Protein AF-A0A0V0GIC3-F1 (afdb_monomer_lite)

Structure (mmCIF, N/CA/C/O backbone):
data_AF-A0A0V0GIC3-F1
#
_entry.id   AF-A0A0V0GIC3-F1
#
loop_
_atom_site.group_PDB
_atom_site.id
_atom_site.type_symbol
_atom_site.label_atom_id
_atom_site.label_alt_id
_atom_site.label_comp_id
_atom_site.label_asym_id
_atom_site.label_entity_id
_atom_site.label_seq_id
_atom_site.pdbx_PDB_ins_code
_atom_site.Cartn_x
_atom_site.Cartn_y
_atom_site.Cartn_z
_atom_site.occupancy
_atom_site.B_iso_or_equiv
_atom_site.auth_seq_id
_atom_site.auth_comp_id
_atom_site.auth_asym_id
_atom_site.auth_atom_id
_atom_site.pdbx_PDB_model_num
ATOM 1 N N . MET A 1 1 ? -14.251 -0.254 10.978 1.00 90.62 1 MET A N 1
ATOM 2 C CA . MET A 1 1 ? -13.051 -0.829 10.334 1.00 90.62 1 MET A CA 1
ATOM 3 C C . MET A 1 1 ? -12.133 0.296 9.874 1.00 90.62 1 MET A C 1
ATOM 5 O O . MET A 1 1 ? -12.617 1.251 9.274 1.00 90.62 1 MET A O 1
ATOM 9 N N . SER A 1 2 ? -10.842 0.231 10.173 1.00 94.69 2 SER A N 1
ATOM 10 C CA . SER A 1 2 ? -9.862 1.225 9.717 1.00 94.69 2 SER A CA 1
ATOM 11 C C . SER A 1 2 ? -9.306 0.830 8.352 1.00 94.69 2 SER A C 1
ATOM 13 O O . SER A 1 2 ? -8.946 -0.322 8.171 1.00 94.69 2 SER A O 1
ATOM 15 N N . ILE A 1 3 ? -9.226 1.748 7.391 1.00 96.75 3 ILE A N 1
ATOM 16 C CA . ILE A 1 3 ? -8.555 1.483 6.109 1.00 96.75 3 ILE A CA 1
ATOM 17 C C . ILE A 1 3 ? -7.264 2.290 6.055 1.00 96.75 3 ILE A C 1
ATOM 19 O O . ILE A 1 3 ? -7.282 3.500 6.305 1.00 96.75 3 ILE A O 1
ATOM 23 N N . VAL A 1 4 ? -6.158 1.619 5.748 1.00 97.56 4 VAL A N 1
ATOM 24 C CA . VAL A 1 4 ? -4.810 2.193 5.735 1.00 97.56 4 VAL A CA 1
ATOM 25 C C . VAL A 1 4 ? -4.026 1.757 4.502 1.00 97.56 4 VAL A C 1
ATOM 27 O O . VAL A 1 4 ? -4.348 0.757 3.866 1.00 97.56 4 VAL A O 1
ATOM 30 N N . SER A 1 5 ? -2.980 2.506 4.165 1.00 98.31 5 SER A N 1
ATOM 31 C CA . SER A 1 5 ? -1.976 2.115 3.169 1.00 98.31 5 SER A CA 1
ATOM 32 C C . SER A 1 5 ? -0.639 2.756 3.531 1.00 98.31 5 SER A C 1
ATOM 34 O O . SER A 1 5 ? -0.619 3.855 4.083 1.00 98.31 5 SER A O 1
ATOM 36 N N . ALA A 1 6 ? 0.485 2.087 3.281 1.00 98.31 6 ALA A N 1
ATOM 37 C CA . ALA A 1 6 ? 1.798 2.625 3.633 1.00 98.31 6 ALA A CA 1
ATOM 38 C C . ALA A 1 6 ? 2.110 3.877 2.798 1.00 98.31 6 ALA A C 1
ATOM 40 O O . ALA A 1 6 ? 1.973 3.864 1.577 1.00 98.31 6 ALA A O 1
ATOM 41 N N . ALA A 1 7 ? 2.533 4.980 3.415 1.00 97.94 7 ALA A N 1
ATOM 42 C CA . ALA A 1 7 ? 2.913 6.170 2.650 1.00 97.94 7 ALA A CA 1
ATOM 43 C C . ALA A 1 7 ? 4.265 5.968 1.917 1.00 97.94 7 ALA A C 1
ATOM 45 O O . ALA A 1 7 ? 5.142 5.288 2.447 1.00 97.94 7 ALA A O 1
ATOM 46 N N . PRO A 1 8 ? 4.469 6.541 0.714 1.00 98.12 8 PRO A N 1
ATOM 47 C CA . PRO A 1 8 ? 3.447 7.139 -0.143 1.00 98.12 8 PRO A CA 1
ATOM 48 C C . PRO A 1 8 ? 2.537 6.057 -0.752 1.00 98.12 8 PRO A C 1
ATOM 50 O O . PRO A 1 8 ? 2.993 4.954 -1.034 1.00 98.12 8 PRO A O 1
ATOM 53 N N . PHE A 1 9 ? 1.261 6.379 -0.953 1.00 98.31 9 PHE A N 1
ATOM 54 C CA . PHE A 1 9 ? 0.238 5.480 -1.502 1.00 98.31 9 PHE A CA 1
ATOM 55 C C . PHE A 1 9 ? -0.543 6.174 -2.621 1.00 98.31 9 PHE A C 1
ATOM 57 O O . PHE A 1 9 ? -0.483 7.402 -2.761 1.00 98.31 9 PHE A O 1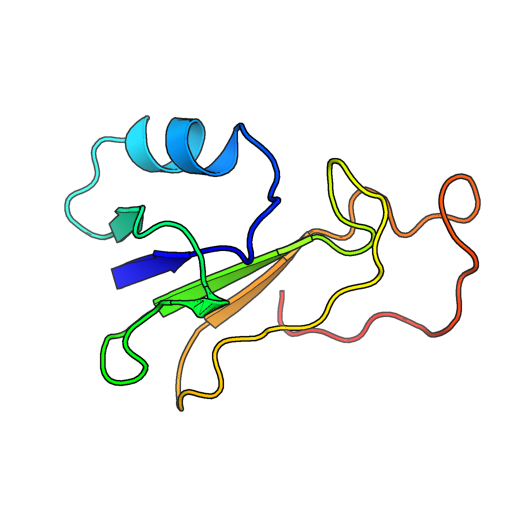
ATOM 64 N N . TYR A 1 10 ? -1.329 5.405 -3.379 1.00 98.31 10 TYR A N 1
ATOM 65 C CA . TYR A 1 10 ? -2.178 5.948 -4.433 1.00 98.31 10 TYR A CA 1
ATOM 66 C C . TYR A 1 10 ? -3.156 6.992 -3.873 1.00 98.31 10 TYR A C 1
ATOM 68 O O . TYR A 1 10 ? -4.0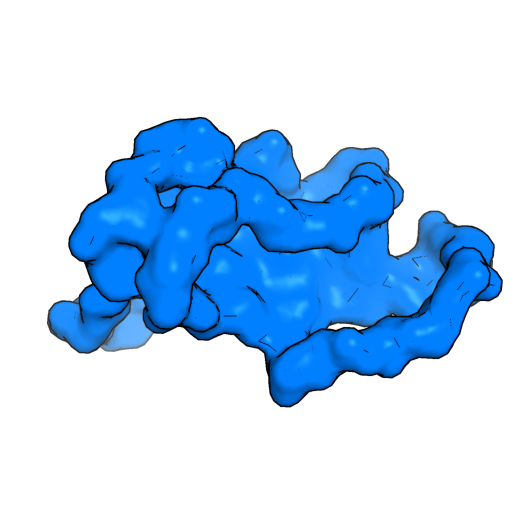07 6.706 -3.028 1.00 98.31 10 TYR A O 1
ATOM 76 N N . SER A 1 11 ? -3.046 8.226 -4.365 1.00 97.62 11 SER A N 1
ATOM 77 C CA . SER A 1 11 ? -3.731 9.400 -3.807 1.00 97.62 11 SER A CA 1
ATOM 78 C C . SER A 1 11 ? -5.258 9.346 -3.879 1.00 97.62 11 SER A C 1
ATOM 80 O O . SER A 1 11 ? -5.920 10.115 -3.182 1.00 97.62 11 SER A O 1
ATOM 82 N N . SER A 1 12 ? -5.831 8.445 -4.683 1.00 97.62 12 SER A N 1
ATOM 83 C CA . SER A 1 12 ? -7.288 8.299 -4.778 1.00 97.62 12 SER A CA 1
ATOM 84 C C . SER A 1 12 ? -7.881 7.380 -3.711 1.00 97.62 12 SER A C 1
ATOM 86 O O . SER A 1 12 ? -9.090 7.449 -3.504 1.00 97.62 12 SER A O 1
ATOM 88 N N . TYR A 1 13 ? -7.088 6.570 -2.990 1.00 97.44 13 TYR A N 1
ATOM 89 C CA . TYR A 1 13 ? -7.630 5.710 -1.927 1.00 97.44 13 TYR A CA 1
ATOM 90 C C . TYR A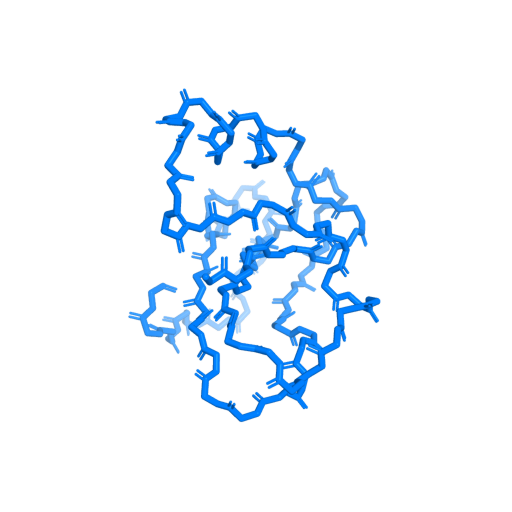 1 13 ? -8.436 6.489 -0.874 1.00 97.44 13 TYR A C 1
ATOM 92 O O . TYR A 1 13 ? -9.597 6.129 -0.672 1.00 97.44 13 TYR A O 1
ATOM 100 N N . PRO A 1 14 ? -7.925 7.584 -0.264 1.00 96.50 14 PRO A N 1
ATOM 101 C CA . PRO A 1 14 ? -8.713 8.367 0.689 1.00 96.50 14 PRO A CA 1
ATOM 102 C C . PRO A 1 14 ? -10.028 8.877 0.084 1.00 96.50 14 PRO A C 1
ATOM 104 O O . PRO A 1 14 ? -11.081 8.771 0.704 1.00 96.50 14 PRO A O 1
ATOM 107 N N . LEU A 1 15 ? -9.979 9.379 -1.157 1.00 95.06 15 LEU A N 1
ATOM 108 C CA . LEU A 1 15 ? -11.136 9.961 -1.842 1.00 95.06 15 LEU A CA 1
ATOM 109 C C . LEU A 1 15 ? -12.227 8.921 -2.113 1.00 95.06 15 LEU A C 1
ATOM 111 O O . LEU A 1 15 ? -13.402 9.189 -1.879 1.00 95.06 15 LEU A O 1
ATOM 115 N N . ILE A 1 16 ? -11.848 7.735 -2.597 1.00 93.50 16 ILE A N 1
ATOM 116 C CA . ILE A 1 16 ? -12.786 6.651 -2.919 1.00 93.50 16 ILE A CA 1
ATOM 117 C C . ILE A 1 16 ? -13.421 6.098 -1.641 1.00 93.50 16 ILE A C 1
ATOM 119 O O . ILE A 1 16 ? -14.629 5.866 -1.601 1.00 93.50 16 ILE A O 1
ATOM 123 N N . ILE A 1 17 ? -12.625 5.934 -0.583 1.00 95.00 17 ILE A N 1
ATOM 124 C CA . ILE A 1 17 ? -13.099 5.457 0.718 1.00 95.00 17 ILE A CA 1
ATOM 125 C C . ILE A 1 17 ? -14.106 6.445 1.314 1.00 95.00 17 ILE A C 1
ATOM 127 O O . ILE A 1 17 ? -15.187 6.043 1.748 1.00 95.00 17 ILE A O 1
ATOM 131 N N . ASP A 1 18 ? -13.805 7.740 1.272 1.00 91.69 18 ASP A N 1
ATOM 132 C CA . ASP A 1 18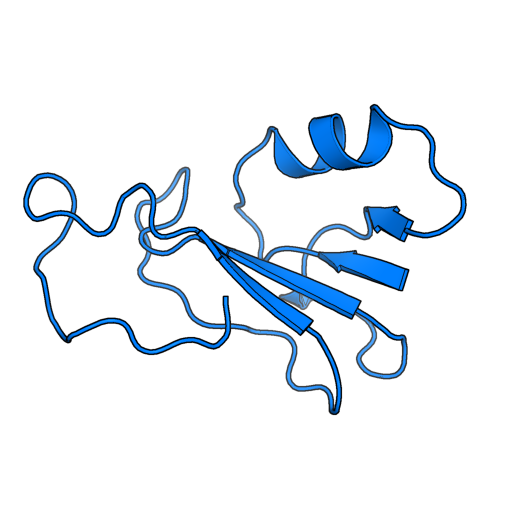 ? -14.691 8.760 1.829 1.00 91.69 18 ASP A CA 1
ATOM 133 C C . ASP A 1 18 ? -15.920 9.044 0.938 1.00 91.69 18 ASP A C 1
ATOM 135 O O . ASP A 1 18 ? -16.936 9.533 1.439 1.00 91.69 18 ASP A O 1
ATOM 139 N N . CYS A 1 19 ? -15.882 8.696 -0.357 1.00 91.00 19 CYS A N 1
ATOM 140 C CA . CYS A 1 19 ? -16.949 8.970 -1.331 1.00 91.00 19 CYS A CA 1
ATOM 141 C C . CYS A 1 19 ? -18.317 8.419 -0.896 1.00 91.00 19 CYS A C 1
ATOM 143 O O . CYS A 1 19 ? -19.325 9.125 -0.952 1.00 91.00 19 CYS A O 1
ATOM 145 N N . LEU A 1 20 ? -18.351 7.177 -0.399 1.00 89.44 20 LEU A N 1
ATOM 146 C CA . LEU A 1 20 ? -19.589 6.526 0.042 1.00 89.44 20 LEU A CA 1
ATOM 147 C C . LEU A 1 20 ? -20.082 7.013 1.414 1.00 89.44 20 LEU A C 1
ATOM 149 O O . LEU A 1 20 ? -21.185 6.648 1.816 1.00 89.44 20 LEU A O 1
ATOM 153 N N . LYS A 1 21 ? -19.288 7.817 2.141 1.00 84.75 21 LYS A N 1
ATOM 154 C CA . LYS A 1 21 ? -19.600 8.332 3.491 1.00 84.75 21 LYS A CA 1
ATOM 155 C C . LYS A 1 21 ? -20.134 7.254 4.447 1.00 84.75 21 LYS A C 1
ATOM 157 O O . LYS A 1 21 ? -21.019 7.507 5.264 1.00 84.75 21 LYS A O 1
ATOM 162 N N . SER A 1 22 ? -19.612 6.036 4.319 1.00 89.88 22 SER A N 1
ATOM 163 C CA . SER A 1 22 ? -20.048 4.889 5.109 1.00 89.88 22 SER A CA 1
ATOM 164 C C . SER A 1 22 ? -19.658 5.054 6.578 1.00 89.88 22 SER A C 1
ATOM 166 O O . SER A 1 22 ? -18.562 5.510 6.892 1.00 89.88 22 SER A O 1
ATOM 168 N N . GLY A 1 23 ? -20.531 4.624 7.493 1.00 90.81 23 GLY A N 1
ATOM 169 C CA . GLY A 1 23 ? -20.186 4.487 8.913 1.00 90.81 23 GLY A CA 1
ATOM 170 C C . GLY A 1 23 ? -19.397 3.209 9.235 1.00 90.81 23 GLY A C 1
ATOM 171 O O . GLY A 1 23 ? -18.879 3.072 10.340 1.00 90.81 23 GLY A O 1
ATOM 172 N N . LEU A 1 24 ? -19.306 2.261 8.293 1.00 93.25 24 LEU A N 1
ATOM 173 C CA . LEU A 1 24 ? -18.713 0.935 8.521 1.00 93.25 24 LEU A CA 1
ATOM 174 C C . LEU A 1 24 ? -17.180 0.958 8.487 1.00 93.25 24 LEU A C 1
ATOM 176 O O . LEU A 1 24 ? -16.508 0.174 9.171 1.00 93.25 24 LEU A O 1
ATOM 180 N N . TYR A 1 25 ? -16.613 1.863 7.696 1.00 92.94 25 TYR A N 1
ATOM 181 C CA . TYR A 1 25 ? -15.179 1.972 7.494 1.00 92.94 25 TYR A CA 1
ATOM 182 C C . TYR A 1 25 ? -14.741 3.428 7.379 1.00 92.94 25 TYR A C 1
ATOM 184 O O . TYR A 1 25 ? -15.528 4.299 7.020 1.00 92.94 25 TYR A O 1
ATOM 192 N N . LYS A 1 26 ? -13.477 3.696 7.708 1.00 94.62 26 LYS A N 1
ATOM 193 C CA . LYS A 1 26 ? -12.921 5.048 7.674 1.00 94.62 26 LYS A CA 1
ATOM 194 C C . LYS A 1 26 ? -11.455 5.025 7.275 1.00 94.62 26 LYS A C 1
ATOM 196 O O . LYS A 1 26 ? -10.701 4.185 7.766 1.00 94.62 26 LYS A O 1
ATOM 201 N N . TRP A 1 27 ? -11.050 5.984 6.448 1.00 96.44 27 TRP A N 1
ATOM 202 C CA . TRP A 1 27 ? -9.645 6.205 6.138 1.00 96.44 27 TRP A CA 1
ATOM 203 C C . TRP A 1 27 ? -8.858 6.617 7.392 1.00 96.44 27 TRP A C 1
ATOM 205 O O . TRP A 1 27 ? -9.261 7.518 8.135 1.00 96.44 27 TRP A O 1
ATOM 215 N N . LYS A 1 28 ? -7.733 5.943 7.642 1.00 96.00 28 LYS A N 1
ATOM 216 C CA . LYS A 1 28 ? -6.839 6.190 8.785 1.00 96.00 28 LYS A CA 1
ATOM 217 C C . LYS A 1 28 ? -5.409 6.549 8.382 1.00 96.00 28 LYS A C 1
ATOM 219 O O . LYS A 1 28 ? -4.605 6.859 9.256 1.00 96.00 28 LYS A O 1
ATOM 224 N N . GLY A 1 29 ? -5.120 6.609 7.084 1.00 96.25 29 GLY A N 1
ATOM 225 C CA . GLY A 1 29 ? -3.849 7.108 6.574 1.00 96.25 29 GLY A CA 1
ATOM 226 C C . GLY A 1 29 ? -2.758 6.047 6.525 1.00 96.25 29 GLY A C 1
ATOM 227 O O . GLY A 1 29 ? -2.978 4.933 6.057 1.00 96.25 29 GLY A O 1
ATOM 228 N N . ASP A 1 30 ? -1.566 6.449 6.959 1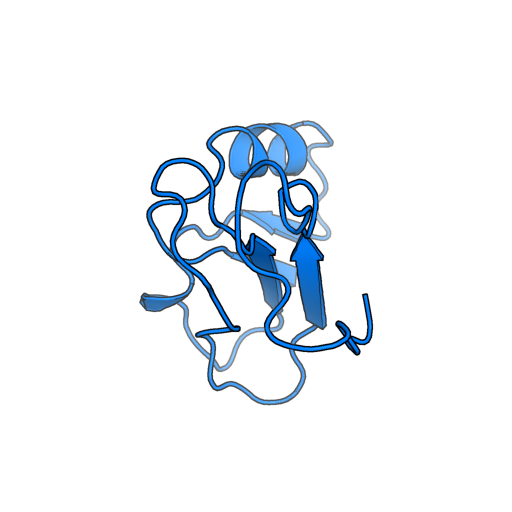.00 97.38 30 ASP A N 1
ATOM 229 C CA . ASP A 1 30 ? -0.330 5.689 6.803 1.00 97.38 30 ASP A CA 1
ATOM 230 C C . ASP A 1 30 ? -0.326 4.410 7.650 1.00 97.38 30 ASP A C 1
ATOM 232 O O . ASP A 1 30 ? -0.323 4.465 8.883 1.00 97.38 30 ASP A O 1
ATOM 236 N N . ALA A 1 31 ? -0.274 3.263 6.973 1.00 97.19 31 ALA A N 1
ATOM 237 C CA . ALA A 1 31 ? -0.226 1.943 7.594 1.00 97.19 31 ALA A CA 1
ATOM 238 C C . ALA A 1 31 ? 0.971 1.780 8.548 1.00 97.19 31 ALA A C 1
ATOM 240 O O . ALA A 1 31 ? 0.847 1.128 9.583 1.00 97.19 31 ALA A O 1
ATOM 241 N N . SER A 1 32 ? 2.105 2.437 8.274 1.00 94.75 32 SER A N 1
ATOM 242 C CA . SER A 1 32 ? 3.294 2.355 9.139 1.00 94.75 32 SER A CA 1
ATOM 243 C C . SER A 1 32 ? 3.097 3.002 10.518 1.00 94.75 32 SER A C 1
ATOM 245 O O . SER A 1 32 ? 3.822 2.690 11.462 1.00 94.75 32 SER A O 1
ATOM 247 N N . LYS A 1 33 ? 2.099 3.887 10.648 1.00 94.44 33 LYS A N 1
ATOM 248 C CA . LYS A 1 33 ? 1.760 4.621 11.879 1.00 94.44 33 LYS A CA 1
ATOM 249 C C . LYS A 1 33 ? 0.475 4.111 12.532 1.00 94.44 33 LYS A C 1
ATOM 251 O O . LYS A 1 33 ? -0.023 4.735 13.468 1.00 94.44 33 LYS A O 1
ATOM 256 N N . PHE A 1 34 ? -0.098 3.027 12.016 1.00 94.19 34 PHE A N 1
ATOM 257 C CA . PHE A 1 34 ? -1.391 2.529 12.458 1.00 94.19 34 PHE A CA 1
ATOM 258 C C . PHE A 1 34 ? -1.304 1.766 13.790 1.00 94.19 34 PHE A C 1
ATOM 260 O O . PHE A 1 34 ? -0.339 1.042 14.046 1.00 94.19 34 PHE A O 1
ATOM 267 N N . ASN A 1 35 ? -2.332 1.917 14.634 1.00 85.19 35 ASN A N 1
ATOM 268 C CA . ASN A 1 35 ? -2.457 1.163 15.879 1.00 85.19 35 ASN A CA 1
ATOM 269 C C . ASN A 1 35 ? -2.933 -0.268 15.589 1.00 85.19 35 ASN A C 1
ATOM 271 O O . ASN A 1 35 ? -4.045 -0.468 15.115 1.00 85.19 35 ASN A O 1
ATOM 275 N N . LYS A 1 36 ? -2.101 -1.258 15.907 1.00 81.69 36 LYS A N 1
ATOM 276 C CA . LYS A 1 36 ? -2.277 -2.664 15.509 1.00 81.69 36 LYS A CA 1
ATOM 277 C C . LYS A 1 36 ? -3.403 -3.399 16.245 1.00 81.69 36 LYS A C 1
ATOM 279 O O . LYS A 1 36 ? -3.734 -4.511 15.845 1.00 81.69 36 LYS A O 1
ATOM 284 N N . ASP A 1 37 ? -3.974 -2.784 17.278 1.00 84.25 37 ASP A N 1
ATOM 285 C CA . ASP A 1 37 ? -5.041 -3.369 18.099 1.00 84.25 37 ASP A CA 1
ATOM 286 C C . ASP A 1 37 ? -6.455 -3.121 17.532 1.00 84.25 37 ASP A C 1
ATOM 288 O O . ASP A 1 37 ? -7.424 -3.724 17.993 1.00 84.25 37 ASP A O 1
ATOM 292 N N . ASP A 1 38 ? -6.589 -2.257 16.519 1.00 86.38 38 ASP A N 1
ATOM 293 C CA . ASP A 1 38 ? -7.871 -1.944 15.881 1.00 86.38 38 ASP A CA 1
ATOM 294 C C . ASP A 1 38 ? -8.097 -2.790 14.609 1.00 86.38 38 ASP A C 1
ATOM 296 O O . ASP A 1 38 ? -7.177 -2.934 13.800 1.00 86.38 38 ASP A O 1
ATOM 300 N N . PRO A 1 39 ? -9.330 -3.272 14.332 1.00 92.94 39 PRO A N 1
ATOM 301 C CA . PRO A 1 39 ? -9.648 -3.963 13.082 1.00 92.94 39 PRO A CA 1
ATOM 302 C C . PRO A 1 39 ? -9.337 -3.109 11.848 1.00 92.94 39 PRO A C 1
ATOM 304 O O . PRO A 1 39 ? -9.803 -1.960 11.749 1.00 92.94 39 PRO A O 1
ATOM 307 N N . TYR A 1 40 ? -8.606 -3.681 10.885 1.00 95.56 40 TYR A N 1
ATOM 308 C CA . TYR A 1 40 ? -8.108 -2.944 9.727 1.00 95.56 40 TYR A CA 1
ATOM 309 C C . TYR A 1 40 ? -8.205 -3.681 8.388 1.00 95.56 40 TYR A C 1
ATOM 311 O O . TYR A 1 40 ? -8.244 -4.909 8.320 1.00 95.56 40 TYR A O 1
ATOM 319 N N . ILE A 1 41 ? -8.217 -2.880 7.322 1.00 96.88 41 ILE A N 1
ATOM 320 C CA . ILE A 1 41 ? -7.932 -3.277 5.947 1.00 96.88 41 ILE A CA 1
ATOM 321 C C . ILE A 1 41 ? -6.677 -2.521 5.510 1.00 96.88 41 ILE A C 1
ATOM 323 O O . ILE A 1 41 ? -6.660 -1.287 5.551 1.00 96.88 41 ILE A O 1
ATOM 327 N N . GLU A 1 42 ? -5.641 -3.241 5.093 1.00 97.88 42 GLU A N 1
ATOM 328 C CA . GLU A 1 42 ? -4.444 -2.646 4.502 1.00 97.88 42 GLU A CA 1
ATOM 329 C C . GLU A 1 42 ? -4.476 -2.790 2.976 1.00 97.88 42 GLU A C 1
ATOM 331 O O . GLU A 1 42 ? -4.554 -3.898 2.443 1.00 97.88 42 GLU A O 1
ATOM 336 N N . LEU A 1 43 ? -4.411 -1.656 2.277 1.00 98.44 43 LEU A N 1
ATOM 337 C CA . LEU A 1 43 ? -4.275 -1.606 0.823 1.00 98.44 43 LEU A CA 1
ATOM 338 C C . LEU A 1 43 ? -2.788 -1.633 0.458 1.00 98.44 43 LEU A C 1
ATOM 340 O O . LEU A 1 43 ? -2.055 -0.678 0.745 1.00 98.44 43 LEU A O 1
ATOM 344 N N . VAL A 1 44 ? -2.355 -2.716 -0.183 1.00 98.38 44 VAL A N 1
ATOM 345 C CA . VAL A 1 44 ? -0.959 -2.973 -0.550 1.00 98.38 44 VAL A CA 1
ATOM 346 C C . VAL A 1 44 ? -0.817 -2.880 -2.065 1.00 98.38 44 VAL A C 1
ATOM 348 O O . VAL A 1 44 ? -1.115 -3.826 -2.786 1.00 98.38 44 VAL A O 1
ATOM 351 N N . THR A 1 45 ? -0.347 -1.741 -2.566 1.00 98.69 45 THR A N 1
ATOM 352 C CA . THR A 1 45 ? -0.067 -1.563 -3.998 1.00 98.69 45 THR A CA 1
ATOM 353 C C . THR A 1 45 ? 1.353 -2.024 -4.315 1.00 98.69 45 THR A C 1
ATOM 355 O O . THR A 1 45 ? 2.307 -1.495 -3.740 1.00 98.69 45 THR A O 1
ATOM 358 N N . SER A 1 46 ? 1.519 -2.995 -5.215 1.00 98.12 46 SER A N 1
ATOM 359 C CA . SER A 1 46 ? 2.837 -3.542 -5.569 1.00 98.12 46 SER A CA 1
ATOM 360 C C . SER A 1 46 ? 2.892 -3.956 -7.045 1.00 98.12 46 SER A C 1
ATOM 362 O O . SER A 1 46 ? 2.185 -4.881 -7.439 1.00 98.12 46 SER A O 1
ATOM 364 N N . PRO A 1 47 ? 3.723 -3.311 -7.886 1.00 98.50 47 PRO A N 1
ATOM 365 C CA . PRO A 1 47 ? 4.505 -2.101 -7.642 1.00 98.50 47 PRO A CA 1
ATOM 366 C C . PRO A 1 47 ? 3.638 -0.923 -7.208 1.00 98.50 47 PRO A C 1
ATOM 368 O O . PRO A 1 47 ? 2.523 -0.738 -7.690 1.00 98.50 47 PRO A O 1
ATOM 371 N N . ASN A 1 48 ? 4.171 -0.127 -6.292 1.00 98.62 48 ASN A N 1
ATOM 372 C CA . ASN A 1 48 ? 3.460 0.968 -5.663 1.00 98.62 48 ASN A CA 1
ATOM 373 C C . ASN A 1 48 ? 3.233 2.151 -6.610 1.00 98.62 48 ASN A C 1
ATOM 375 O O . ASN A 1 48 ? 4.045 2.448 -7.484 1.00 98.62 48 ASN A O 1
ATOM 379 N N . ASN A 1 49 ? 2.167 2.901 -6.352 1.00 98.50 49 ASN A N 1
ATOM 380 C CA . ASN A 1 49 ? 1.948 4.221 -6.926 1.00 98.50 49 ASN A CA 1
ATOM 381 C C . ASN A 1 49 ? 2.135 5.263 -5.805 1.00 98.50 49 ASN A C 1
ATOM 383 O O . ASN A 1 49 ? 1.448 5.164 -4.786 1.00 98.50 49 ASN A O 1
ATOM 387 N N . PRO A 1 50 ? 3.039 6.251 -5.943 1.00 98.06 50 PRO A N 1
ATOM 388 C CA . PRO A 1 50 ? 3.670 6.688 -7.195 1.00 98.06 50 PRO A CA 1
ATOM 389 C C . PRO A 1 50 ? 5.097 6.180 -7.441 1.00 98.06 50 PRO A C 1
ATOM 391 O O . PRO A 1 50 ? 5.624 6.393 -8.527 1.00 98.06 50 PRO A O 1
ATOM 394 N N . ASP A 1 51 ? 5.756 5.576 -6.451 1.00 98.12 51 ASP A N 1
ATOM 395 C CA . ASP A 1 51 ? 7.217 5.385 -6.474 1.00 98.12 51 ASP A CA 1
ATOM 396 C C . ASP A 1 51 ? 7.703 4.074 -7.120 1.00 98.12 51 ASP A C 1
ATOM 398 O O . ASP A 1 51 ? 8.909 3.860 -7.231 1.00 98.12 51 ASP A O 1
ATOM 402 N N . GLY A 1 52 ? 6.795 3.193 -7.547 1.00 97.94 52 GLY A N 1
ATOM 403 C CA . GLY A 1 52 ? 7.124 1.912 -8.175 1.00 97.94 52 GLY A CA 1
ATOM 404 C C . GLY A 1 52 ? 7.738 0.878 -7.229 1.00 97.94 52 GLY A C 1
ATOM 405 O O . GLY A 1 52 ? 8.182 -0.173 -7.689 1.00 97.94 52 GLY A O 1
ATOM 406 N N . SER A 1 53 ? 7.784 1.138 -5.918 1.00 97.75 53 SER A N 1
ATOM 407 C CA . SER A 1 53 ? 8.377 0.203 -4.956 1.00 97.75 53 SER A CA 1
ATOM 408 C C . SER A 1 53 ? 7.620 -1.129 -4.914 1.00 97.75 53 SER A C 1
ATOM 410 O O . SER A 1 53 ? 6.392 -1.163 -4.937 1.00 97.75 53 SER A O 1
ATOM 412 N N . ILE A 1 54 ? 8.346 -2.247 -4.834 1.00 97.44 54 ILE A N 1
ATOM 413 C CA . ILE A 1 54 ? 7.739 -3.548 -4.530 1.00 97.44 54 ILE A CA 1
ATOM 414 C C . ILE A 1 54 ? 7.389 -3.567 -3.047 1.00 97.44 54 ILE A C 1
ATOM 416 O O . ILE A 1 54 ? 8.240 -3.284 -2.202 1.00 97.44 54 ILE A O 1
ATOM 420 N N . ARG A 1 55 ? 6.135 -3.889 -2.734 1.00 97.19 55 ARG A N 1
ATOM 421 C CA . ARG A 1 55 ? 5.581 -3.786 -1.385 1.00 97.19 55 ARG A CA 1
ATOM 422 C C . ARG A 1 55 ? 4.974 -5.082 -0.883 1.00 97.19 55 ARG A C 1
ATOM 424 O O . ARG A 1 55 ? 4.548 -5.941 -1.652 1.00 97.19 55 ARG A O 1
ATOM 431 N N . GLN A 1 56 ? 4.929 -5.158 0.439 1.00 96.06 56 GLN A N 1
ATOM 432 C CA . GLN A 1 56 ? 4.189 -6.121 1.242 1.00 96.06 56 GLN A CA 1
ATOM 433 C C . GLN A 1 56 ? 3.441 -5.345 2.332 1.00 96.06 56 GLN A C 1
ATOM 435 O O . GLN A 1 56 ? 3.727 -4.165 2.554 1.00 96.06 56 GLN A O 1
ATOM 440 N N . ALA A 1 57 ? 2.503 -6.008 3.004 1.00 96.00 57 ALA A N 1
ATOM 441 C CA . ALA A 1 57 ? 1.811 -5.441 4.154 1.00 96.00 57 ALA A CA 1
ATOM 442 C C . ALA A 1 57 ? 2.800 -5.030 5.259 1.00 96.00 57 ALA A C 1
ATOM 444 O O . ALA A 1 57 ? 3.754 -5.756 5.552 1.00 96.00 57 ALA A O 1
ATOM 445 N N . VAL A 1 58 ? 2.572 -3.870 5.878 1.00 96.12 58 VAL A N 1
ATOM 446 C CA . VAL A 1 58 ? 3.420 -3.324 6.949 1.00 96.12 58 VAL A CA 1
ATOM 447 C C . VAL A 1 58 ? 2.743 -3.360 8.317 1.00 96.12 58 VAL A C 1
ATOM 449 O O . VAL A 1 58 ? 3.431 -3.284 9.343 1.00 96.12 58 VAL A O 1
ATOM 452 N N . VAL A 1 59 ? 1.413 -3.500 8.378 1.00 94.50 59 VAL A N 1
ATOM 453 C CA . VAL A 1 59 ? 0.710 -3.657 9.652 1.00 94.50 59 VAL A CA 1
ATOM 454 C C . VAL A 1 59 ? 0.940 -5.074 10.170 1.00 94.50 59 VAL A C 1
ATOM 456 O O . VAL A 1 59 ? 0.277 -6.030 9.793 1.00 94.50 59 VAL A O 1
ATOM 459 N N . ASN A 1 60 ? 1.889 -5.220 11.091 1.00 84.81 60 ASN A N 1
ATOM 460 C CA . ASN A 1 60 ? 2.146 -6.495 11.764 1.00 84.81 60 ASN A CA 1
ATOM 461 C C . ASN A 1 60 ? 1.172 -6.717 12.942 1.00 84.81 60 ASN A C 1
ATOM 463 O O . ASN A 1 60 ? 1.599 -6.744 14.097 1.00 84.81 60 ASN A O 1
ATOM 467 N N . GLY A 1 61 ? -0.132 -6.749 12.654 1.00 80.88 61 GLY A N 1
ATOM 468 C CA . GLY A 1 61 ? -1.214 -6.989 13.617 1.00 80.88 61 GLY A CA 1
ATOM 469 C C . GLY A 1 61 ? -2.028 -8.224 13.230 1.00 80.88 61 GLY A C 1
ATOM 470 O O . GLY A 1 61 ? -2.185 -8.519 12.046 1.00 80.88 61 GLY A O 1
ATOM 471 N N . SER A 1 62 ? -2.556 -8.955 14.210 1.00 80.81 62 SER A N 1
ATOM 472 C CA . SER A 1 62 ? -3.356 -10.158 13.956 1.00 80.81 62 SER A CA 1
ATOM 473 C C . SER A 1 62 ? -4.751 -9.817 13.423 1.00 80.81 62 SER A C 1
ATOM 475 O O . SER A 1 62 ? -5.427 -8.965 13.993 1.00 80.81 62 SER A O 1
ATOM 477 N N . GLY A 1 63 ? -5.219 -10.537 12.400 1.00 78.50 63 GLY A N 1
ATOM 478 C CA . GLY A 1 63 ? -6.631 -10.520 11.987 1.00 78.50 63 GLY A CA 1
ATOM 479 C C . GLY A 1 63 ? -7.073 -9.329 11.130 1.00 78.50 63 GLY A C 1
ATOM 480 O O . GLY A 1 63 ? -8.273 -9.075 11.034 1.00 78.50 63 GLY A O 1
ATOM 481 N N . GLY A 1 64 ? -6.137 -8.601 10.515 1.00 91.94 64 GLY A N 1
ATOM 482 C CA . GLY A 1 64 ? -6.461 -7.624 9.474 1.00 91.94 64 GLY A CA 1
ATOM 483 C C . GLY A 1 64 ? -6.759 -8.276 8.126 1.00 91.94 64 GLY A C 1
ATOM 484 O O . GLY A 1 64 ? -6.372 -9.416 7.874 1.00 91.94 64 GLY A O 1
ATOM 485 N N . ILE A 1 65 ? -7.440 -7.537 7.253 1.00 95.81 65 ILE A N 1
ATOM 486 C CA . ILE A 1 65 ? -7.688 -7.934 5.862 1.00 95.81 65 ILE A CA 1
ATOM 487 C C . ILE A 1 65 ? -6.655 -7.241 4.976 1.00 95.81 65 ILE A C 1
ATOM 489 O O . ILE A 1 65 ? -6.444 -6.033 5.092 1.00 95.81 65 ILE A O 1
ATOM 493 N N . LEU A 1 66 ? -6.033 -7.987 4.069 1.00 96.94 66 LEU A N 1
ATOM 494 C CA . LEU A 1 66 ? -5.081 -7.449 3.102 1.00 96.94 66 LEU A CA 1
ATOM 495 C C . LEU A 1 66 ? -5.720 -7.429 1.714 1.00 96.94 66 LEU A C 1
ATOM 497 O O . LEU A 1 66 ? -6.355 -8.403 1.317 1.00 96.94 66 LEU A O 1
ATOM 501 N N . VAL A 1 67 ? -5.546 -6.327 0.986 1.00 98.06 67 VAL A N 1
ATOM 502 C CA . VAL A 1 67 ? -5.971 -6.198 -0.414 1.00 98.06 67 VAL A CA 1
ATOM 503 C C . VAL A 1 67 ? -4.754 -5.815 -1.243 1.00 98.06 67 VAL A C 1
ATOM 505 O O . VAL A 1 67 ? -4.210 -4.721 -1.063 1.00 98.06 67 VAL A O 1
ATOM 508 N N . HIS A 1 68 ? -4.322 -6.706 -2.135 1.00 98.31 68 HIS A N 1
ATOM 509 C CA . HIS A 1 68 ? -3.151 -6.492 -2.977 1.00 98.31 68 HIS A CA 1
ATOM 510 C C . HIS A 1 68 ? -3.569 -5.884 -4.313 1.00 98.31 68 HIS A C 1
ATOM 512 O O . HIS A 1 68 ? -4.095 -6.542 -5.206 1.00 98.31 68 HIS A O 1
ATOM 518 N N . ASP A 1 69 ? -3.300 -4.592 -4.464 1.00 98.44 69 ASP A N 1
ATOM 519 C CA . ASP A 1 69 ? -3.484 -3.896 -5.728 1.00 98.44 69 ASP A CA 1
ATOM 520 C C . ASP A 1 69 ? -2.261 -4.141 -6.622 1.00 98.44 69 ASP A C 1
ATOM 522 O O . ASP A 1 69 ? -1.207 -3.511 -6.489 1.00 98.44 69 ASP A O 1
ATOM 526 N N . LEU A 1 70 ? -2.409 -5.112 -7.523 1.00 98.06 70 LEU A N 1
ATOM 527 C CA . LEU A 1 70 ? -1.380 -5.541 -8.469 1.00 98.06 70 LEU A CA 1
ATOM 528 C C . LEU A 1 70 ? -1.567 -4.920 -9.861 1.00 98.06 70 LEU A C 1
ATOM 530 O O . LEU A 1 70 ? -1.106 -5.485 -10.856 1.00 98.06 70 LEU A O 1
ATOM 534 N N . ALA A 1 71 ? -2.216 -3.751 -9.962 1.00 98.38 71 ALA A N 1
ATOM 535 C CA . ALA A 1 71 ? -2.463 -3.080 -11.242 1.00 98.38 71 ALA A CA 1
ATOM 536 C C . ALA A 1 71 ? -1.184 -2.877 -12.078 1.00 98.38 71 ALA A C 1
ATOM 538 O O . ALA A 1 71 ? -1.229 -2.922 -13.310 1.00 98.38 71 ALA A O 1
ATOM 539 N N . TYR A 1 72 ? -0.036 -2.708 -11.414 1.00 98.31 72 TYR A N 1
ATOM 540 C CA . TYR A 1 72 ? 1.260 -2.516 -12.060 1.00 98.31 72 TYR A CA 1
ATOM 541 C C . TYR A 1 72 ? 2.162 -3.767 -12.041 1.00 98.31 72 TYR A C 1
ATOM 543 O O . TYR A 1 72 ? 3.310 -3.677 -12.464 1.00 98.31 72 TYR A O 1
ATOM 551 N N . TYR A 1 73 ? 1.707 -4.941 -11.581 1.00 98.19 73 TYR A N 1
ATOM 552 C CA . TYR A 1 73 ? 2.536 -6.162 -11.552 1.00 98.19 73 TYR A CA 1
ATOM 553 C C . TYR A 1 73 ? 2.542 -6.881 -12.909 1.00 98.19 73 TYR A C 1
ATOM 555 O O . TYR A 1 73 ? 2.159 -8.039 -13.052 1.00 98.19 73 TYR A O 1
ATOM 563 N N . TRP A 1 74 ? 2.969 -6.146 -13.933 1.00 98.44 74 TRP A N 1
ATOM 564 C CA . TRP A 1 74 ? 3.085 -6.599 -15.315 1.00 98.44 74 TRP A CA 1
ATOM 565 C C . TRP A 1 74 ? 4.490 -6.287 -15.851 1.00 98.44 74 TRP A C 1
ATOM 567 O O . TRP A 1 74 ? 5.076 -5.284 -15.430 1.00 98.44 74 TRP A O 1
ATOM 577 N N . PRO A 1 75 ? 5.015 -7.059 -16.830 1.00 98.12 75 PRO A N 1
ATOM 578 C CA . PRO A 1 75 ? 6.388 -6.905 -17.334 1.00 98.12 75 PRO A CA 1
ATOM 579 C C . PRO A 1 75 ? 6.758 -5.499 -17.828 1.00 98.12 75 PRO A C 1
ATOM 581 O O . PRO A 1 75 ? 7.929 -5.138 -17.855 1.00 98.12 75 PRO A O 1
ATOM 584 N N . GLN A 1 76 ? 5.763 -4.699 -18.218 1.00 98.00 76 GLN A N 1
ATOM 585 C CA . GLN A 1 76 ? 5.942 -3.312 -18.653 1.00 98.00 76 GLN A CA 1
ATOM 586 C C . GLN A 1 76 ? 6.362 -2.349 -17.527 1.00 98.00 76 GLN A C 1
ATOM 588 O O . GLN A 1 76 ? 6.898 -1.283 -17.816 1.00 98.00 76 GLN A O 1
ATOM 593 N N . TYR A 1 77 ? 6.117 -2.704 -16.262 1.00 97.44 77 TYR A N 1
ATOM 594 C CA . TYR A 1 77 ? 6.404 -1.854 -15.101 1.00 97.44 77 TYR A CA 1
ATOM 595 C C . TYR A 1 77 ? 7.409 -2.485 -14.136 1.00 97.44 77 TYR A C 1
ATOM 597 O O . TYR A 1 77 ? 8.119 -1.762 -13.443 1.00 97.44 77 TYR A O 1
ATOM 605 N N . THR A 1 78 ? 7.472 -3.818 -14.066 1.00 97.44 78 THR A N 1
ATOM 606 C CA . THR A 1 78 ? 8.383 -4.522 -13.159 1.00 97.44 78 THR A CA 1
ATOM 607 C C . THR A 1 78 ? 8.707 -5.939 -13.644 1.00 97.44 78 THR A C 1
ATOM 609 O O . THR A 1 78 ? 7.866 -6.567 -14.296 1.00 97.44 78 THR A O 1
ATOM 612 N N . PRO A 1 79 ? 9.892 -6.495 -13.324 1.00 97.44 79 PRO A N 1
ATOM 613 C CA . PRO A 1 79 ? 10.152 -7.917 -13.502 1.00 97.44 79 PRO A CA 1
ATOM 614 C C . PRO A 1 79 ? 9.169 -8.781 -12.703 1.00 97.44 79 PRO A C 1
ATOM 616 O O . PRO A 1 79 ? 8.904 -8.523 -11.528 1.00 97.44 79 PRO A O 1
ATOM 619 N N . ILE A 1 80 ? 8.686 -9.861 -13.319 1.00 97.50 80 ILE A N 1
ATOM 620 C CA . ILE A 1 80 ? 7.851 -10.853 -12.634 1.00 97.50 80 ILE A CA 1
ATOM 621 C C . ILE A 1 80 ? 8.770 -11.785 -11.845 1.00 97.50 80 ILE A C 1
ATOM 623 O O . ILE A 1 80 ? 9.324 -12.744 -12.379 1.00 97.50 80 ILE A O 1
ATOM 627 N N . SER A 1 81 ? 8.990 -11.443 -10.579 1.00 93.56 81 SER A N 1
ATOM 628 C CA . SER A 1 81 ? 9.881 -12.161 -9.665 1.00 93.56 81 SER A CA 1
ATOM 629 C C . SER A 1 81 ? 9.267 -13.440 -9.093 1.00 93.56 81 SER A C 1
ATOM 631 O O . SER A 1 81 ? 9.998 -14.381 -8.790 1.00 93.56 81 SER A O 1
ATOM 633 N N . PHE A 1 82 ? 7.943 -13.491 -8.944 1.00 93.69 82 PHE A N 1
ATOM 634 C CA . PHE A 1 82 ? 7.204 -14.656 -8.464 1.00 93.69 82 PHE A CA 1
ATOM 635 C C . PHE A 1 82 ? 5.748 -14.602 -8.936 1.00 93.69 82 PHE A C 1
ATOM 637 O O . PHE A 1 82 ? 5.237 -13.560 -9.337 1.00 93.69 82 PHE A O 1
ATOM 644 N N . GLN A 1 83 ? 5.056 -15.738 -8.881 1.00 96.56 83 GLN A N 1
ATOM 645 C CA . GLN A 1 83 ? 3.611 -15.760 -9.076 1.00 96.56 83 GLN A CA 1
ATOM 646 C C . GLN A 1 83 ? 2.927 -15.183 -7.830 1.00 96.56 83 GLN A C 1
ATOM 648 O O . GLN A 1 83 ? 3.127 -15.699 -6.730 1.00 96.56 83 GLN A O 1
ATOM 653 N N . ALA A 1 84 ? 2.126 -14.128 -7.995 1.00 95.12 84 ALA A N 1
ATOM 654 C CA . ALA A 1 84 ? 1.344 -13.562 -6.899 1.00 95.12 84 ALA A CA 1
ATOM 655 C C . ALA A 1 84 ? 0.344 -14.597 -6.354 1.00 95.12 84 ALA A C 1
ATOM 657 O O . ALA A 1 84 ? -0.350 -15.264 -7.122 1.00 95.12 84 ALA A O 1
ATOM 658 N N . ASN A 1 85 ? 0.295 -14.733 -5.029 1.00 96.56 85 ASN A N 1
ATOM 659 C CA . ASN A 1 85 ? -0.562 -15.683 -4.322 1.00 96.56 85 ASN A CA 1
ATOM 660 C C . ASN A 1 85 ? -1.016 -15.057 -2.998 1.00 96.56 85 ASN A C 1
ATOM 662 O O . ASN A 1 85 ? -0.442 -15.318 -1.940 1.00 96.56 85 ASN A O 1
ATOM 666 N N . HIS A 1 86 ? -1.989 -14.160 -3.100 1.00 95.00 86 HIS A N 1
ATOM 667 C CA . HIS A 1 86 ? -2.569 -13.426 -1.982 1.00 95.00 86 HIS A CA 1
ATOM 668 C C . HIS A 1 86 ? -4.065 -13.736 -1.876 1.00 95.00 86 HIS A C 1
ATOM 670 O O . HIS A 1 86 ? -4.660 -14.190 -2.852 1.00 95.00 86 HIS A O 1
ATOM 676 N N . ASP A 1 87 ? -4.664 -13.482 -0.711 1.00 94.75 87 ASP A N 1
ATOM 677 C CA . ASP A 1 87 ? -6.094 -13.741 -0.483 1.00 94.75 87 ASP A CA 1
ATOM 678 C C . ASP A 1 87 ? -6.995 -12.902 -1.404 1.00 94.75 87 ASP A C 1
ATOM 680 O O . ASP A 1 87 ? -7.978 -13.408 -1.947 1.00 94.75 87 ASP A O 1
ATOM 684 N N . ILE A 1 88 ? -6.649 -11.617 -1.558 1.00 93.94 88 ILE A N 1
ATOM 685 C CA . ILE A 1 88 ? -7.285 -10.629 -2.439 1.00 93.94 88 ILE A CA 1
ATOM 686 C C . ILE A 1 88 ? -6.185 -9.815 -3.109 1.00 93.94 88 ILE A C 1
ATOM 688 O O . ILE A 1 88 ? -5.267 -9.360 -2.375 1.00 93.94 88 ILE A O 1
#

Organism: Solanum chacoense (NCBI:txid4108)

Foldseek 3Di:
DEEEEAPPADPCPQVVQCVVVDPPYHYDYHQLPDDQVDAYEYEAEACGPPPRDGDDRNNPHPDHHYDYRDVQVDPVRDDNPDDDDHPD

pLDDT: mean 94.85, std 4.63, range [78.5, 98.69]

Radius of gyration: 13.17 Å; chains: 1; bounding box: 30×26×37 Å

Sequence (88 aa):
MSIVSAAPFYSSYPLIIDCLKSGLYKWKGDASKFNKDDPYIELVTSPNNPDGSIRQAVVNGSGGILVHDLAYYWPQYTPISFQANHDI

Secondary structure (DSSP, 8-state):
-EEEEPSS--THHHHHHHHT--SS-EEEEEGGG--TTS-EEEEEESS-TTT----------TT-EEEEE-TT-STTTS---S------

InterPro domains:
  IPR006948 Alliinase, C-terminal [PF04864] (2-88)
  IPR015421 Pyridoxal phosphate-dependent transferase, major domain [G3DSA:3.40.640.10] (1-88)
  IPR015424 Pyridoxal phosphate-dependent transferase [SSF53383] (3-88)
  IPR050478 Ethylene and sulfur compound biosynthesis-relate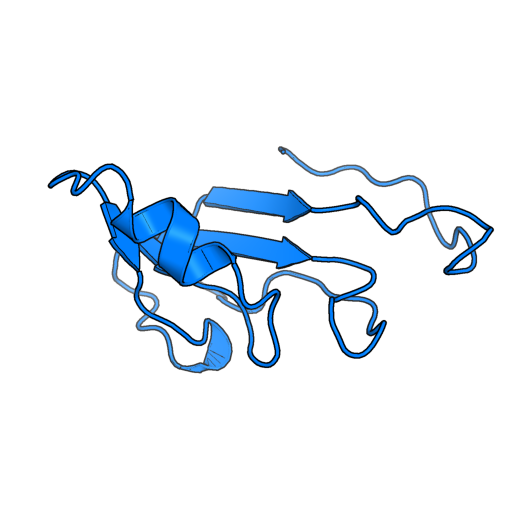d protein [PTHR43795] (3-86)